Protein AF-A0A0F8YD71-F1 (afdb_monomer_lite)

Secondary structure (DSSP, 8-state):
-EEEEEEEETTSTT--HHHHHHHHHHHHHHHHHHHHHTT--HHHHHHHEEES--S--TT-EEEEEEEE-GGG--HHHHHHHHHHHHHHHHHHSS-EEEEEE--S--

Radius of gyration: 13.62 Å; chains: 1; bounding box: 32×26×36 Å

Structure (mmCIF, N/CA/C/O backbone):
data_AF-A0A0F8YD71-F1
#
_entry.id   AF-A0A0F8YD71-F1
#
loop_
_atom_site.group_PDB
_atom_site.id
_atom_site.type_symbol
_atom_site.label_atom_id
_atom_site.label_alt_id
_atom_site.label_comp_id
_atom_site.label_asym_id
_atom_site.label_entity_id
_atom_site.label_seq_id
_atom_site.pdbx_PDB_ins_code
_atom_site.Cartn_x
_atom_site.Cartn_y
_atom_site.Cartn_z
_atom_site.occupancy
_atom_site.B_iso_or_equiv
_atom_site.auth_seq_id
_atom_site.auth_comp_id
_atom_site.auth_asym_id
_atom_site.auth_atom_id
_atom_site.pdbx_PDB_model_num
ATOM 1 N N . MET A 1 1 ? -9.087 -10.057 10.497 1.00 75.00 1 MET A N 1
ATOM 2 C CA . MET A 1 1 ? -8.577 -8.826 9.846 1.00 75.00 1 MET A CA 1
ATOM 3 C C . MET A 1 1 ? -8.662 -9.030 8.341 1.00 75.00 1 MET A C 1
ATOM 5 O O . MET A 1 1 ? -8.765 -10.178 7.934 1.00 75.00 1 MET A O 1
ATOM 9 N N . LYS A 1 2 ? -8.648 -7.971 7.530 1.00 79.00 2 LYS A N 1
ATOM 10 C CA . LYS A 1 2 ? -8.430 -8.081 6.078 1.00 79.00 2 LYS A CA 1
ATOM 11 C C . LYS A 1 2 ? -6.986 -7.696 5.773 1.00 79.00 2 LYS A C 1
ATOM 13 O O . LYS A 1 2 ? -6.535 -6.653 6.247 1.00 79.00 2 LYS A O 1
ATOM 18 N N . ALA A 1 3 ? -6.277 -8.544 5.033 1.00 82.25 3 ALA A N 1
ATOM 19 C CA . ALA A 1 3 ? -4.934 -8.258 4.549 1.00 82.25 3 ALA A CA 1
ATOM 20 C C . ALA A 1 3 ? -5.004 -7.887 3.068 1.00 82.25 3 ALA A C 1
ATOM 22 O O . ALA A 1 3 ? -5.663 -8.549 2.265 1.00 82.25 3 ALA A O 1
ATOM 23 N N . ARG A 1 4 ? -4.354 -6.780 2.735 1.00 81.81 4 ARG A N 1
ATOM 24 C CA . ARG A 1 4 ? -4.387 -6.155 1.419 1.00 81.81 4 ARG A CA 1
ATOM 25 C C . ARG A 1 4 ? -2.951 -6.094 0.926 1.00 81.81 4 ARG A C 1
ATOM 27 O O . ARG A 1 4 ? -2.149 -5.374 1.520 1.00 81.81 4 ARG A O 1
ATOM 34 N N . VAL A 1 5 ? -2.623 -6.909 -0.075 1.00 86.62 5 VAL A N 1
ATOM 35 C CA . VAL A 1 5 ? -1.271 -6.982 -0.635 1.00 86.62 5 VAL A CA 1
ATOM 36 C C . VAL A 1 5 ? -1.248 -6.237 -1.953 1.00 86.62 5 VAL A C 1
ATOM 38 O O . VAL A 1 5 ? -1.974 -6.557 -2.888 1.00 86.62 5 VAL A O 1
ATOM 41 N N . PHE A 1 6 ? -0.387 -5.240 -2.002 1.00 86.06 6 PHE A N 1
ATOM 42 C CA . PHE A 1 6 ? -0.136 -4.405 -3.155 1.00 86.06 6 PHE A CA 1
ATOM 43 C C . PHE A 1 6 ? 1.156 -4.859 -3.797 1.00 86.06 6 PHE A C 1
ATOM 45 O O . PHE A 1 6 ? 2.166 -4.997 -3.107 1.00 86.06 6 PHE A O 1
ATOM 52 N N . GLN A 1 7 ? 1.111 -5.108 -5.098 1.00 86.62 7 GLN A N 1
ATOM 53 C CA . GLN A 1 7 ? 2.234 -5.590 -5.878 1.00 86.62 7 GLN A CA 1
ATOM 54 C C . GLN A 1 7 ? 2.513 -4.636 -7.034 1.00 86.62 7 GLN A C 1
ATOM 56 O O . GLN A 1 7 ? 1.602 -4.236 -7.757 1.00 86.62 7 GLN A O 1
ATOM 61 N N . TRP A 1 8 ? 3.786 -4.345 -7.271 1.00 86.06 8 TRP A N 1
ATOM 62 C CA . TRP A 1 8 ? 4.218 -3.628 -8.469 1.00 86.06 8 TRP A CA 1
ATOM 63 C C . TRP A 1 8 ? 5.441 -4.289 -9.092 1.00 86.06 8 TRP A C 1
ATOM 65 O O . TRP A 1 8 ? 6.274 -4.885 -8.402 1.00 86.06 8 TRP A O 1
ATOM 75 N N . ASP A 1 9 ? 5.514 -4.228 -10.420 1.00 84.06 9 ASP A N 1
ATOM 76 C CA . ASP A 1 9 ? 6.557 -4.883 -11.208 1.00 84.06 9 ASP A CA 1
ATOM 77 C C . ASP A 1 9 ? 7.672 -3.903 -11.604 1.00 84.06 9 ASP A C 1
ATOM 79 O O . ASP A 1 9 ? 7.446 -2.925 -12.325 1.00 84.06 9 ASP A O 1
ATOM 83 N N . THR A 1 10 ? 8.901 -4.206 -11.179 1.00 79.56 10 THR A N 1
ATOM 84 C CA . THR A 1 10 ? 10.105 -3.443 -11.534 1.00 79.56 10 THR A CA 1
ATOM 85 C C . THR A 1 10 ? 10.706 -3.847 -12.887 1.00 79.56 10 THR A C 1
ATOM 87 O O . THR A 1 10 ? 11.765 -3.353 -13.265 1.00 79.56 10 THR A O 1
ATOM 90 N N . SER A 1 11 ? 10.067 -4.749 -13.640 1.00 75.69 11 SER A N 1
ATOM 91 C CA . SER A 1 11 ? 10.573 -5.278 -14.918 1.00 75.69 11 SER A CA 1
ATOM 92 C C . SER A 1 11 ? 10.490 -4.292 -16.090 1.00 75.69 11 SER A C 1
ATOM 94 O O . SER A 1 11 ? 10.959 -4.615 -17.185 1.00 75.69 11 SER A O 1
ATOM 96 N N . CYS A 1 12 ? 9.882 -3.111 -15.924 1.00 74.25 12 CYS A N 1
ATOM 97 C CA . CYS A 1 12 ? 9.839 -2.126 -17.002 1.00 74.25 12 CYS A CA 1
ATOM 98 C C . CYS A 1 12 ? 11.172 -1.381 -17.131 1.00 74.25 12 CYS A C 1
ATOM 100 O O . CYS A 1 12 ? 11.823 -1.034 -16.151 1.00 74.25 12 CYS A O 1
ATOM 102 N N . SER A 1 13 ? 11.569 -1.082 -18.369 1.00 70.56 13 SER A N 1
ATOM 103 C CA . SER A 1 13 ? 12.846 -0.417 -18.665 1.00 70.56 13 SER A CA 1
ATOM 104 C C . SER A 1 13 ? 12.961 1.008 -18.110 1.00 70.56 13 SER A C 1
ATOM 106 O O . SER A 1 13 ? 14.047 1.580 -18.127 1.00 70.56 13 SER A O 1
ATOM 108 N N . SER A 1 14 ? 11.840 1.606 -17.700 1.00 71.19 14 SER A N 1
ATOM 109 C CA . SER A 1 14 ? 11.764 2.927 -17.071 1.00 71.19 14 SER A CA 1
ATOM 110 C C . SER A 1 14 ? 11.824 2.875 -15.543 1.00 71.19 14 SER A C 1
ATOM 112 O O . SER A 1 14 ? 11.989 3.927 -14.927 1.00 71.19 14 SER A O 1
ATOM 114 N N . CYS A 1 15 ? 11.717 1.690 -14.930 1.00 78.31 15 CYS A N 1
ATOM 115 C CA . CYS A 1 15 ? 11.857 1.540 -13.490 1.00 78.31 15 CYS A CA 1
ATOM 116 C C . CYS A 1 15 ? 13.325 1.724 -13.099 1.00 78.31 15 CYS A C 1
ATOM 118 O O . CYS A 1 15 ? 14.235 1.159 -13.706 1.00 78.31 15 CYS A O 1
ATOM 120 N N . SER A 1 16 ? 13.557 2.520 -12.064 1.00 84.81 16 SER A N 1
ATOM 121 C CA . SER A 1 16 ? 14.878 2.765 -11.498 1.00 84.81 16 SER A CA 1
ATOM 122 C C . SER A 1 16 ? 14.809 2.631 -9.976 1.00 84.81 16 SER A C 1
ATOM 124 O O . SER A 1 16 ? 13.717 2.722 -9.408 1.00 84.81 16 SER A O 1
ATOM 126 N N . PRO A 1 17 ? 15.951 2.449 -9.292 1.00 86.12 17 PRO A N 1
ATOM 127 C CA . PRO A 1 17 ? 15.984 2.502 -7.835 1.00 86.12 17 PRO A CA 1
ATOM 128 C C . PRO A 1 17 ? 15.400 3.808 -7.278 1.00 86.12 17 PRO A C 1
ATOM 130 O O . PRO A 1 17 ? 14.717 3.774 -6.263 1.00 86.12 17 PRO A O 1
ATOM 133 N N . ASP A 1 18 ? 15.635 4.943 -7.943 1.00 86.88 18 ASP A N 1
ATOM 134 C CA . ASP A 1 18 ? 15.166 6.252 -7.474 1.00 86.88 18 ASP A CA 1
ATOM 135 C C . ASP A 1 18 ? 13.632 6.334 -7.496 1.00 86.88 18 ASP A C 1
ATOM 137 O O . ASP A 1 18 ? 13.022 6.626 -6.471 1.00 86.88 18 ASP A O 1
ATOM 141 N N . ASN A 1 19 ? 13.005 5.977 -8.624 1.00 84.12 19 ASN A N 1
ATOM 142 C CA . ASN A 1 19 ? 11.543 5.951 -8.747 1.00 84.12 19 ASN A CA 1
ATOM 143 C C . ASN A 1 19 ? 10.916 4.906 -7.811 1.00 84.12 19 ASN A C 1
ATOM 145 O O . ASN A 1 19 ? 9.829 5.114 -7.283 1.00 84.12 19 ASN A O 1
ATOM 149 N N . PHE A 1 20 ? 11.610 3.784 -7.590 1.00 85.81 20 PHE A N 1
ATOM 150 C CA . PHE A 1 20 ? 11.171 2.746 -6.663 1.00 85.81 20 PHE A CA 1
ATOM 151 C C . PHE A 1 20 ? 11.056 3.267 -5.230 1.00 85.81 20 PHE A C 1
ATOM 153 O O . PHE A 1 20 ? 10.009 3.105 -4.609 1.00 85.81 20 PHE A O 1
ATOM 160 N N . TYR A 1 21 ? 12.116 3.892 -4.709 1.00 86.88 21 TYR A N 1
ATOM 161 C CA . TYR A 1 21 ? 12.106 4.391 -3.334 1.00 86.88 21 TYR A CA 1
ATOM 162 C C . TYR A 1 21 ? 11.202 5.621 -3.178 1.00 86.88 21 TYR A C 1
ATOM 164 O O . TYR A 1 21 ? 10.532 5.732 -2.157 1.00 86.88 21 TYR A O 1
ATOM 172 N N . GLU A 1 22 ? 11.114 6.496 -4.189 1.00 88.62 22 GLU A N 1
ATOM 173 C CA . GLU A 1 22 ? 10.165 7.622 -4.187 1.00 88.62 22 GLU A CA 1
ATOM 174 C C . GLU A 1 22 ? 8.714 7.130 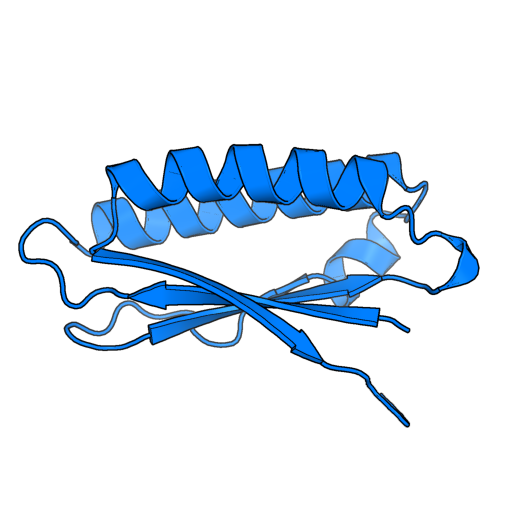-4.092 1.00 88.62 22 GLU A C 1
ATOM 176 O O . GLU A 1 22 ? 7.941 7.623 -3.267 1.00 88.62 22 GLU A O 1
ATOM 181 N N . PHE A 1 23 ? 8.354 6.116 -4.881 1.00 87.62 23 PHE A N 1
ATOM 182 C CA . PHE A 1 23 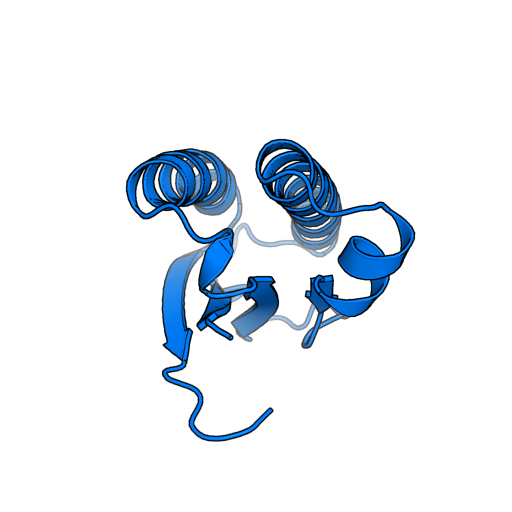? 7.029 5.516 -4.799 1.00 87.62 23 PHE A CA 1
ATOM 183 C C . PHE A 1 23 ? 6.803 4.768 -3.484 1.00 87.62 23 PHE A C 1
ATOM 185 O O . PHE A 1 23 ? 5.720 4.875 -2.923 1.00 87.62 23 PHE A O 1
ATOM 192 N N . GLU A 1 24 ? 7.788 4.024 -2.969 1.00 86.62 24 GLU A N 1
ATOM 193 C CA . GLU A 1 24 ? 7.644 3.315 -1.689 1.00 86.62 24 GLU A CA 1
ATOM 194 C C . GLU A 1 24 ? 7.359 4.295 -0.538 1.00 86.62 24 GLU A C 1
ATOM 196 O O . GLU A 1 24 ? 6.469 4.042 0.278 1.00 86.62 24 GLU A O 1
ATOM 201 N N . ASP A 1 25 ? 8.063 5.429 -0.497 1.00 88.44 25 ASP A N 1
ATOM 202 C CA . ASP A 1 25 ? 7.830 6.493 0.483 1.00 88.44 25 ASP A CA 1
ATOM 203 C C . ASP A 1 25 ? 6.436 7.119 0.309 1.00 88.44 25 ASP A C 1
ATOM 205 O O . ASP A 1 25 ? 5.686 7.254 1.281 1.00 88.44 25 ASP A O 1
ATOM 209 N N . HIS A 1 26 ? 6.050 7.438 -0.932 1.00 88.81 26 HIS A N 1
ATOM 210 C CA . HIS A 1 26 ? 4.723 7.972 -1.242 1.00 88.81 26 HIS A CA 1
ATOM 211 C C . HIS A 1 26 ? 3.604 7.004 -0.829 1.00 88.81 26 HIS A C 1
ATOM 213 O O . HIS A 1 26 ? 2.665 7.392 -0.129 1.00 88.81 26 HIS A O 1
ATOM 219 N N . PHE A 1 27 ? 3.745 5.727 -1.189 1.00 89.00 27 PHE A N 1
ATOM 220 C CA . PHE A 1 27 ? 2.816 4.661 -0.836 1.00 89.00 27 PHE A CA 1
ATOM 221 C C . PHE A 1 27 ? 2.685 4.539 0.683 1.00 89.00 27 PHE A C 1
ATOM 223 O O . PHE A 1 27 ? 1.577 4.468 1.214 1.00 89.00 27 PHE A O 1
ATOM 230 N N . GLN A 1 28 ? 3.807 4.528 1.409 1.00 88.12 28 GLN A N 1
ATOM 231 C CA . GLN A 1 28 ? 3.799 4.441 2.867 1.00 88.12 28 GLN A CA 1
ATOM 232 C C . GLN A 1 28 ? 3.019 5.584 3.509 1.00 88.12 28 GLN A C 1
ATOM 234 O O . GLN A 1 28 ? 2.277 5.357 4.469 1.00 88.12 28 GLN A O 1
ATOM 239 N N . ASP A 1 29 ? 3.210 6.807 3.031 1.00 89.75 29 ASP A N 1
ATOM 240 C CA . ASP A 1 29 ? 2.564 7.977 3.609 1.00 89.75 29 ASP A CA 1
ATOM 241 C C . ASP A 1 29 ? 1.068 8.013 3.293 1.00 89.75 29 ASP A C 1
ATOM 243 O O . ASP A 1 29 ? 0.263 8.219 4.209 1.00 89.75 29 ASP A O 1
ATOM 247 N N . ALA A 1 30 ? 0.682 7.679 2.062 1.00 90.25 30 ALA A N 1
ATOM 248 C CA . ALA A 1 30 ? -0.716 7.522 1.676 1.00 90.25 30 ALA A CA 1
ATOM 249 C C . ALA A 1 30 ? -1.408 6.394 2.466 1.00 90.25 30 ALA A C 1
ATOM 251 O O . ALA A 1 30 ? -2.500 6.586 3.001 1.00 90.25 3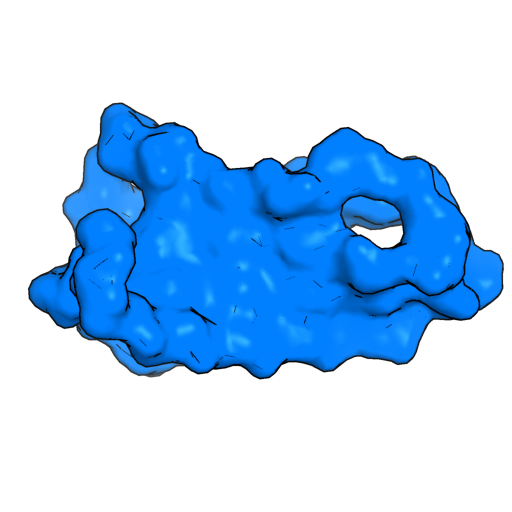0 ALA A O 1
ATOM 252 N N . ALA A 1 31 ? -0.752 5.241 2.643 1.00 89.88 31 ALA A N 1
ATOM 253 C CA . ALA A 1 31 ? -1.273 4.127 3.437 1.00 89.88 31 ALA A CA 1
ATOM 254 C C . ALA A 1 31 ? -1.474 4.512 4.913 1.00 89.88 31 ALA A C 1
ATOM 256 O O . ALA A 1 31 ? -2.503 4.190 5.515 1.00 89.88 31 ALA A O 1
ATOM 257 N N . LYS A 1 32 ? -0.518 5.236 5.515 1.00 90.56 32 LYS A N 1
ATOM 258 C CA . LYS A 1 32 ? -0.655 5.754 6.889 1.00 90.56 32 LYS A CA 1
ATOM 259 C C . LYS A 1 32 ? -1.829 6.727 6.991 1.00 90.56 32 LYS A C 1
ATOM 261 O O . LYS A 1 32 ? -2.582 6.653 7.960 1.00 90.56 32 LYS A O 1
ATOM 266 N N . GLU A 1 33 ? -1.990 7.636 6.031 1.00 91.69 33 GLU A N 1
ATOM 267 C CA . GLU A 1 33 ? -3.106 8.587 6.014 1.00 91.69 33 GLU A CA 1
ATOM 268 C C . GLU A 1 33 ? -4.458 7.877 5.860 1.00 91.69 33 GLU A C 1
ATOM 270 O O . GLU A 1 33 ? -5.389 8.137 6.628 1.00 91.69 33 GLU A O 1
ATOM 275 N N . PHE A 1 34 ? -4.546 6.907 4.951 1.00 91.25 34 PHE A N 1
ATOM 276 C CA . PHE A 1 34 ? -5.720 6.060 4.781 1.00 91.25 34 PHE A CA 1
ATOM 277 C C . PHE A 1 34 ? -6.110 5.358 6.093 1.00 91.25 34 PHE A C 1
ATOM 279 O O . PHE A 1 34 ? -7.253 5.470 6.542 1.00 91.25 34 PHE A O 1
ATOM 286 N N . LEU A 1 35 ? -5.160 4.713 6.779 1.00 90.56 35 LEU A N 1
ATOM 287 C CA . LEU A 1 35 ? -5.428 4.048 8.060 1.00 90.56 35 LEU A CA 1
ATOM 288 C C . LEU A 1 35 ? -5.858 5.041 9.157 1.00 90.56 35 LEU A C 1
ATOM 290 O O . LEU A 1 35 ? -6.772 4.746 9.934 1.00 90.56 35 LEU A O 1
ATOM 294 N N . LYS A 1 36 ? -5.277 6.249 9.201 1.00 91.50 36 LYS A N 1
ATOM 295 C CA . LYS A 1 36 ? -5.727 7.329 10.103 1.00 91.50 36 LYS A CA 1
ATOM 296 C C . LYS A 1 36 ? -7.175 7.723 9.837 1.00 91.50 36 LYS A C 1
ATOM 298 O O . LYS A 1 36 ? -7.947 7.886 10.782 1.00 91.50 36 LYS A O 1
ATOM 303 N N . ASN A 1 37 ? -7.567 7.817 8.567 1.00 90.69 37 ASN A N 1
ATOM 304 C CA . ASN A 1 37 ? -8.936 8.133 8.149 1.00 90.69 37 ASN A CA 1
ATOM 305 C C . ASN A 1 37 ? -9.948 7.027 8.504 1.00 90.69 37 ASN A C 1
ATOM 307 O O . ASN A 1 37 ? -11.160 7.281 8.546 1.00 90.69 37 ASN A O 1
ATOM 311 N N . LEU A 1 38 ? -9.468 5.818 8.810 1.00 88.94 38 LEU A N 1
ATOM 312 C CA . LEU A 1 38 ? -10.243 4.726 9.407 1.00 88.94 38 LEU A CA 1
ATOM 313 C C . LEU A 1 38 ? -10.239 4.748 10.945 1.00 88.94 38 LEU A C 1
ATOM 315 O O . LEU A 1 38 ? -10.719 3.814 11.583 1.00 88.94 38 LEU A O 1
ATOM 319 N N . SER A 1 39 ? -9.744 5.822 11.571 1.00 89.94 39 SER A N 1
ATOM 320 C CA . SER A 1 39 ? -9.625 5.956 13.032 1.00 89.94 39 SER A CA 1
ATOM 321 C C . SER A 1 39 ? -8.708 4.899 13.665 1.00 89.94 39 SER A C 1
ATOM 323 O O . SER A 1 39 ? -8.971 4.391 14.761 1.00 89.94 39 SER A O 1
ATOM 325 N N . ILE A 1 40 ? -7.639 4.521 12.965 1.00 88.12 40 ILE A N 1
ATOM 326 C CA . ILE A 1 40 ? -6.564 3.674 13.492 1.00 88.12 40 ILE A CA 1
ATOM 327 C C . ILE A 1 40 ? -5.490 4.589 14.088 1.00 88.12 40 ILE A C 1
ATOM 329 O O . ILE A 1 40 ? -5.147 5.617 13.506 1.00 88.12 40 ILE A O 1
ATOM 333 N N . SER A 1 41 ? -5.001 4.258 15.283 1.00 89.19 41 SER A N 1
ATOM 334 C CA . SER A 1 41 ? -3.997 5.076 15.972 1.00 89.19 41 SER A CA 1
ATOM 335 C C . SER A 1 41 ? -2.592 4.890 15.386 1.00 89.19 41 SER A C 1
ATOM 337 O O . SER A 1 41 ? -2.276 3.827 14.857 1.00 89.19 41 SER A O 1
ATOM 339 N N . ASP A 1 42 ? -1.708 5.882 15.542 1.00 87.88 42 ASP A N 1
ATOM 340 C CA . ASP A 1 42 ? -0.313 5.815 15.060 1.00 87.88 42 ASP A CA 1
ATOM 341 C C . ASP A 1 42 ? 0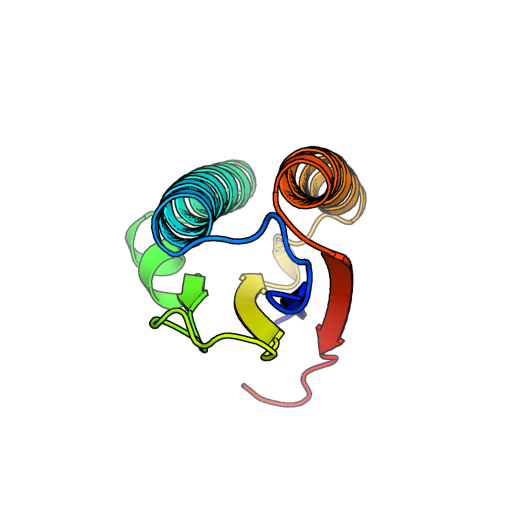.451 4.573 15.568 1.00 87.88 42 ASP A C 1
ATOM 343 O O . ASP A 1 42 ? 1.267 3.990 14.845 1.00 87.88 42 ASP A O 1
ATOM 347 N N . GLU A 1 43 ? 0.167 4.134 16.801 1.00 87.88 43 GLU A N 1
ATOM 348 C CA . GLU A 1 43 ? 0.785 2.939 17.388 1.00 87.88 43 GLU A CA 1
ATOM 349 C C . GLU A 1 43 ? 0.337 1.646 16.683 1.00 87.88 43 GLU A C 1
ATOM 351 O O . GLU A 1 43 ? 1.129 0.717 16.509 1.00 87.88 43 GLU A O 1
ATOM 356 N N . GLU A 1 44 ? -0.927 1.576 16.264 1.00 86.00 44 GLU A N 1
ATOM 357 C CA . GLU A 1 44 ? -1.476 0.450 15.505 1.00 86.00 44 GLU A CA 1
ATOM 358 C C . GLU A 1 44 ? -1.003 0.478 14.047 1.00 86.00 44 GLU A C 1
ATOM 360 O O . GLU A 1 44 ? -0.592 -0.554 13.522 1.00 86.00 44 GLU A O 1
ATOM 365 N N . ILE A 1 45 ? -0.972 1.658 13.419 1.00 87.88 45 ILE A N 1
ATOM 366 C CA . ILE A 1 45 ? -0.562 1.851 12.017 1.00 87.88 45 ILE A CA 1
ATOM 367 C C . ILE A 1 45 ? 0.834 1.292 11.758 1.00 87.88 45 ILE A C 1
ATOM 369 O O . ILE A 1 45 ? 1.047 0.577 10.782 1.00 87.88 45 ILE A O 1
ATOM 373 N N . THR A 1 46 ? 1.775 1.555 12.666 1.00 82.69 46 THR A N 1
ATOM 374 C CA . THR A 1 46 ? 3.157 1.064 12.542 1.00 82.69 46 THR A CA 1
ATOM 375 C C . THR A 1 46 ? 3.228 -0.469 12.488 1.00 82.69 46 THR A C 1
ATOM 377 O O . THR A 1 46 ? 4.132 -1.023 11.874 1.00 82.69 46 THR A O 1
ATOM 380 N N . LYS A 1 47 ? 2.275 -1.167 13.121 1.00 83.06 47 LYS A N 1
ATOM 381 C CA . LYS A 1 47 ? 2.178 -2.637 13.110 1.00 83.06 47 LYS A CA 1
ATOM 382 C C . LYS A 1 47 ? 1.387 -3.159 11.903 1.00 83.06 47 LYS A C 1
ATOM 384 O O . LYS A 1 47 ? 1.535 -4.322 11.544 1.00 83.06 47 LYS A O 1
ATOM 389 N N . MET A 1 48 ? 0.531 -2.323 11.315 1.00 84.69 48 MET A N 1
ATOM 390 C CA . MET A 1 48 ? -0.381 -2.677 10.223 1.00 84.69 48 MET A CA 1
ATOM 391 C C . MET A 1 48 ? 0.218 -2.463 8.829 1.00 84.69 48 MET A C 1
ATOM 393 O O . MET A 1 48 ? -0.176 -3.162 7.899 1.00 84.69 48 MET A O 1
ATOM 397 N N . CYS A 1 49 ? 1.159 -1.528 8.686 1.00 82.56 49 CYS A N 1
ATOM 398 C CA . CYS A 1 49 ? 1.926 -1.298 7.463 1.00 82.56 49 CYS A CA 1
ATOM 399 C C . CYS A 1 49 ? 3.178 -2.185 7.446 1.00 82.56 49 CYS A C 1
ATOM 401 O O . CYS A 1 49 ? 4.137 -1.920 8.170 1.00 82.56 49 CYS A O 1
ATOM 403 N N . LEU A 1 50 ? 3.181 -3.229 6.618 1.00 78.56 50 LEU A N 1
ATOM 404 C CA . LEU A 1 50 ? 4.276 -4.193 6.518 1.00 78.56 50 LEU A CA 1
ATOM 405 C C . LEU A 1 50 ? 4.834 -4.222 5.092 1.00 78.56 50 LEU A C 1
ATOM 407 O O . LEU A 1 50 ? 4.167 -4.669 4.164 1.00 78.56 50 LEU A O 1
ATOM 411 N N . ILE A 1 51 ? 6.086 -3.799 4.923 1.00 76.00 51 ILE A N 1
ATOM 412 C CA . ILE A 1 51 ? 6.804 -3.887 3.643 1.00 76.00 51 ILE A CA 1
ATOM 413 C C . ILE A 1 51 ? 7.483 -5.249 3.572 1.00 76.00 51 ILE A C 1
ATOM 415 O O . ILE A 1 51 ? 8.288 -5.578 4.446 1.00 76.00 51 ILE A O 1
ATOM 419 N N . GLN A 1 52 ? 7.189 -6.036 2.537 1.00 69.81 52 GLN A N 1
ATOM 420 C CA . GLN A 1 52 ? 7.830 -7.344 2.356 1.00 69.81 52 GLN A CA 1
ATOM 421 C C . GLN A 1 52 ? 9.062 -7.272 1.442 1.00 69.81 52 GLN A C 1
ATOM 423 O O . GLN A 1 52 ? 9.956 -8.109 1.553 1.00 69.81 52 GLN A O 1
ATOM 428 N N . SER A 1 53 ? 9.161 -6.241 0.596 1.00 69.31 53 SER A N 1
ATOM 429 C CA . SER A 1 53 ? 10.221 -6.092 -0.413 1.00 69.31 53 SER A CA 1
ATOM 430 C C . SER A 1 53 ? 10.993 -4.774 -0.274 1.00 69.31 53 SER A C 1
ATOM 432 O O . SER A 1 53 ? 10.957 -3.937 -1.161 1.00 69.31 53 SER A O 1
ATOM 434 N N . SER A 1 54 ? 11.725 -4.581 0.825 1.00 65.69 54 SER A N 1
ATOM 435 C CA . SER A 1 54 ? 12.395 -3.302 1.151 1.00 65.69 54 SER A CA 1
ATOM 436 C C . SER A 1 54 ? 13.634 -2.949 0.307 1.00 65.69 54 SER A C 1
ATOM 438 O O . SER A 1 54 ? 14.408 -2.061 0.670 1.00 65.69 54 SER A O 1
ATOM 440 N N . ARG A 1 55 ? 13.905 -3.685 -0.777 1.00 77.38 55 ARG A N 1
ATOM 441 C CA . ARG A 1 55 ? 15.051 -3.440 -1.662 1.00 77.38 55 ARG A CA 1
ATOM 442 C C . ARG A 1 55 ? 14.635 -3.566 -3.114 1.00 77.38 55 ARG A C 1
ATOM 444 O O . ARG A 1 55 ? 14.083 -4.590 -3.508 1.00 77.38 55 ARG A O 1
ATOM 451 N N . TYR A 1 56 ? 15.009 -2.563 -3.902 1.00 81.19 56 TYR A N 1
ATOM 452 C CA . TYR A 1 56 ? 14.900 -2.624 -5.351 1.00 81.19 56 TYR A CA 1
ATOM 453 C C . TYR A 1 56 ? 15.708 -3.805 -5.906 1.00 81.19 56 TYR A C 1
ATOM 455 O O . TYR A 1 56 ? 16.925 -3.889 -5.713 1.00 81.19 56 TYR A O 1
ATOM 463 N N . GLU A 1 57 ? 15.033 -4.682 -6.642 1.00 81.38 57 GLU A N 1
ATOM 464 C CA . GLU A 1 57 ? 15.648 -5.719 -7.463 1.00 81.38 57 GLU A CA 1
ATOM 465 C C . GLU A 1 57 ? 15.028 -5.650 -8.860 1.00 81.38 57 GLU A C 1
ATOM 467 O O . GLU A 1 57 ? 13.807 -5.674 -8.999 1.00 81.38 57 GLU A O 1
ATOM 472 N N . GLU A 1 58 ? 15.867 -5.532 -9.891 1.00 82.00 58 GLU A N 1
ATOM 473 C CA . GLU A 1 58 ? 15.419 -5.460 -11.285 1.00 82.00 58 GLU A CA 1
ATOM 474 C C . GLU A 1 58 ? 14.735 -6.770 -11.699 1.00 82.00 58 GLU A C 1
ATOM 476 O O . GLU A 1 58 ? 15.245 -7.865 -11.434 1.00 82.00 58 GLU A O 1
ATOM 481 N N . GLY A 1 59 ? 13.584 -6.659 -12.364 1.00 79.06 59 GLY A N 1
ATOM 482 C CA . GLY A 1 59 ? 12.843 -7.820 -12.854 1.00 79.06 59 GLY A CA 1
ATOM 483 C C . GLY A 1 59 ? 12.090 -8.590 -11.765 1.00 79.06 59 GLY A C 1
ATOM 484 O O . GLY A 1 59 ? 11.829 -9.786 -11.929 1.00 79.06 59 GLY A O 1
ATOM 485 N N . ARG A 1 60 ? 11.801 -7.953 -10.624 1.00 80.75 60 ARG A N 1
ATOM 486 C CA . ARG A 1 60 ? 11.071 -8.560 -9.506 1.00 80.75 60 ARG A CA 1
ATOM 487 C C . ARG A 1 60 ? 9.809 -7.785 -9.170 1.00 80.75 60 ARG A C 1
ATOM 489 O O . ARG A 1 60 ? 9.693 -6.588 -9.402 1.00 80.75 60 ARG A O 1
ATOM 496 N N . LYS A 1 61 ? 8.869 -8.496 -8.554 1.00 81.62 61 LYS A N 1
ATOM 497 C CA . LYS A 1 61 ? 7.743 -7.862 -7.882 1.00 81.62 61 LYS A CA 1
ATOM 498 C C . LYS A 1 61 ? 8.192 -7.349 -6.523 1.00 81.62 61 LYS A C 1
ATOM 500 O O . LYS A 1 61 ? 8.884 -8.069 -5.803 1.00 81.62 61 LYS A O 1
ATOM 505 N N . ALA A 1 62 ? 7.772 -6.140 -6.193 1.00 82.44 62 ALA A N 1
ATOM 506 C CA . ALA A 1 62 ? 7.796 -5.646 -4.831 1.00 82.44 62 ALA A CA 1
ATOM 507 C C . ALA A 1 62 ? 6.393 -5.680 -4.241 1.00 82.44 62 ALA A C 1
ATOM 509 O O . ALA A 1 62 ? 5.405 -5.608 -4.972 1.00 82.44 62 ALA A O 1
ATOM 510 N N . GLU A 1 63 ? 6.333 -5.837 -2.921 1.00 86.50 63 GLU A N 1
ATOM 511 C CA . GLU A 1 63 ? 5.091 -6.068 -2.200 1.00 86.50 63 GLU A CA 1
ATOM 512 C C . GLU A 1 63 ? 5.000 -5.222 -0.930 1.00 86.50 63 GLU A C 1
ATOM 514 O O . GLU A 1 63 ? 5.922 -5.198 -0.098 1.00 86.50 63 GLU A O 1
ATOM 519 N N . PHE A 1 64 ? 3.836 -4.604 -0.755 1.00 85.25 64 PHE A N 1
ATOM 520 C CA . PHE A 1 64 ? 3.432 -3.913 0.459 1.00 85.25 64 PHE A CA 1
ATOM 521 C C . PHE A 1 64 ? 2.140 -4.516 0.995 1.00 85.25 64 PHE A C 1
ATOM 523 O O . PHE A 1 64 ? 1.179 -4.706 0.258 1.00 85.25 64 PHE A O 1
ATOM 530 N N . CYS A 1 65 ? 2.087 -4.788 2.294 1.00 86.81 65 CYS A N 1
ATOM 531 C CA . CYS A 1 65 ? 0.919 -5.347 2.954 1.00 86.81 65 CYS A CA 1
ATOM 532 C C . CYS A 1 65 ? 0.327 -4.341 3.948 1.00 86.81 65 CYS A C 1
ATOM 534 O O . CYS A 1 65 ? 1.015 -3.867 4.853 1.00 86.81 65 CYS A O 1
ATOM 536 N N . ILE A 1 66 ? -0.971 -4.062 3.810 1.00 87.88 66 ILE A N 1
ATOM 537 C CA . ILE A 1 66 ? -1.763 -3.303 4.783 1.00 87.88 66 ILE A CA 1
ATOM 538 C C . ILE A 1 66 ? -2.713 -4.263 5.503 1.00 87.88 66 ILE A C 1
ATOM 540 O O . ILE A 1 66 ? -3.483 -4.991 4.871 1.00 87.88 66 ILE A O 1
ATOM 544 N N . LEU A 1 67 ? -2.685 -4.250 6.835 1.00 87.00 67 LEU A N 1
ATOM 545 C CA . LEU A 1 67 ? -3.617 -4.995 7.683 1.00 87.00 67 LEU A CA 1
ATOM 546 C C . LEU A 1 67 ? -4.702 -4.065 8.226 1.00 87.00 67 LEU A C 1
ATOM 548 O O . LEU A 1 67 ? -4.398 -3.081 8.893 1.00 87.00 67 LEU A O 1
ATOM 552 N N . ILE A 1 68 ? -5.973 -4.390 7.981 1.00 85.06 68 ILE A N 1
ATOM 553 C CA . ILE A 1 68 ? -7.105 -3.558 8.408 1.00 85.06 68 ILE A CA 1
ATOM 554 C C . ILE A 1 68 ? -8.050 -4.377 9.306 1.00 85.06 68 ILE A C 1
ATOM 556 O O . ILE A 1 68 ? -8.474 -5.480 8.927 1.00 85.06 68 ILE A O 1
ATOM 560 N N . PRO A 1 69 ? -8.416 -3.878 10.503 1.00 84.56 69 PRO A N 1
ATOM 561 C CA . PRO A 1 69 ? -9.462 -4.479 11.329 1.00 84.56 69 PRO A CA 1
ATOM 562 C C . PRO A 1 69 ? -10.809 -4.522 10.596 1.00 84.56 69 PRO A C 1
ATOM 564 O O . PRO A 1 69 ? -11.201 -3.551 9.955 1.00 84.56 69 PRO A O 1
ATOM 567 N N . LEU A 1 70 ? -11.537 -5.641 10.697 1.00 83.19 70 LEU A N 1
ATOM 568 C CA . LEU A 1 70 ? -12.797 -5.842 9.962 1.00 83.19 70 LEU A CA 1
ATOM 569 C C . LEU A 1 70 ? -13.878 -4.826 10.350 1.00 83.19 70 LEU A C 1
ATOM 571 O O . LEU A 1 70 ? -14.669 -4.420 9.510 1.00 83.19 70 LEU A O 1
ATOM 575 N N . ASP A 1 71 ? -13.899 -4.410 11.613 1.00 85.12 71 ASP A N 1
ATOM 576 C CA . ASP A 1 71 ? -14.831 -3.427 12.165 1.00 85.12 71 ASP A CA 1
ATOM 577 C C . ASP A 1 71 ? -14.556 -1.990 11.696 1.00 85.12 71 ASP A C 1
ATOM 579 O O . ASP A 1 71 ? -15.442 -1.141 11.782 1.00 85.12 71 ASP A O 1
ATOM 583 N N . LYS A 1 72 ? -13.347 -1.724 11.186 1.00 85.56 72 LYS A N 1
ATOM 584 C CA . LYS A 1 72 ? -12.933 -0.425 10.632 1.00 85.56 72 LYS A CA 1
ATOM 585 C C . LYS A 1 72 ? -12.858 -0.424 9.106 1.00 85.56 72 LYS A C 1
ATOM 587 O O . LYS A 1 72 ? -12.566 0.614 8.518 1.00 85.56 72 LYS A O 1
ATOM 592 N N . TYR A 1 73 ? -13.069 -1.575 8.474 1.00 83.75 73 TYR A N 1
ATOM 593 C CA . TYR A 1 73 ? -12.925 -1.733 7.037 1.00 83.75 73 TYR A CA 1
ATOM 594 C C . TYR A 1 73 ? -14.093 -1.077 6.287 1.00 83.75 73 TYR A C 1
ATOM 596 O O . TYR A 1 73 ? -15.255 -1.263 6.645 1.00 83.75 73 TYR A O 1
ATOM 604 N N . ASP A 1 74 ? -13.768 -0.322 5.240 1.00 86.88 74 ASP A N 1
ATOM 605 C CA . ASP A 1 74 ? -14.717 0.388 4.381 1.00 86.88 74 ASP A CA 1
ATOM 606 C C . ASP A 1 74 ? -14.297 0.164 2.924 1.00 86.88 74 ASP A C 1
ATOM 608 O O . ASP A 1 74 ? -13.253 0.666 2.502 1.00 86.88 74 ASP A O 1
ATOM 612 N N . ASP A 1 75 ? -15.081 -0.629 2.182 1.00 85.50 75 ASP A N 1
ATOM 613 C CA . ASP A 1 75 ? -14.790 -0.981 0.785 1.00 85.50 75 ASP A CA 1
ATOM 614 C C . ASP A 1 75 ? -14.662 0.270 -0.095 1.00 85.50 75 ASP A C 1
ATOM 616 O O . ASP A 1 75 ? -13.733 0.374 -0.884 1.00 85.50 75 ASP A O 1
ATOM 620 N N . LYS A 1 76 ? -15.527 1.275 0.094 1.00 88.19 76 LYS A N 1
ATOM 621 C CA . LYS A 1 76 ? -15.526 2.464 -0.765 1.00 88.19 76 LYS A CA 1
ATOM 622 C C . LYS A 1 76 ? -14.264 3.300 -0.561 1.00 88.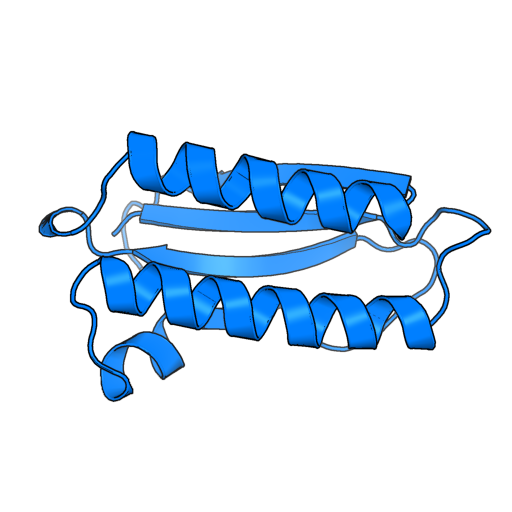19 76 LYS A C 1
ATOM 624 O O . LYS A 1 76 ? -13.659 3.744 -1.529 1.00 88.19 76 LYS A O 1
ATOM 629 N N . LYS A 1 77 ? -13.876 3.529 0.696 1.00 87.75 77 LYS A N 1
ATOM 630 C CA . LYS A 1 77 ? -12.640 4.270 0.993 1.00 87.75 77 LYS A CA 1
ATOM 631 C C . LYS A 1 77 ? -11.406 3.526 0.502 1.00 87.75 77 LYS A C 1
ATOM 633 O O . LYS A 1 77 ? -10.398 4.155 0.201 1.00 87.75 77 LYS A O 1
ATOM 638 N N . PHE A 1 78 ? -11.467 2.198 0.507 1.00 86.25 78 PHE A N 1
ATOM 639 C CA . PHE A 1 78 ? -10.397 1.370 -0.017 1.00 86.25 78 PHE A CA 1
ATOM 640 C C . PHE A 1 78 ? -10.289 1.502 -1.538 1.00 86.25 78 PHE A C 1
ATOM 642 O O . PHE A 1 78 ? -9.189 1.731 -2.021 1.00 86.25 78 PHE A O 1
ATOM 649 N N . ASP A 1 79 ? -11.408 1.436 -2.265 1.00 87.50 79 ASP A N 1
ATOM 650 C CA . ASP A 1 79 ? -11.429 1.644 -3.719 1.00 87.50 79 ASP A CA 1
ATOM 651 C C . ASP A 1 79 ? -10.852 3.024 -4.089 1.00 87.50 79 ASP A C 1
ATOM 653 O O . ASP A 1 79 ? -10.030 3.135 -4.989 1.00 87.50 79 ASP A O 1
ATOM 657 N N . GLU A 1 80 ? -11.206 4.075 -3.334 1.00 89.00 80 GLU A N 1
ATOM 658 C CA . GLU A 1 80 ? -10.648 5.426 -3.519 1.00 89.00 80 GLU A CA 1
ATOM 659 C C . GLU A 1 80 ? -9.123 5.477 -3.287 1.00 89.00 80 GLU A C 1
ATOM 661 O O . GLU A 1 80 ? -8.429 6.242 -3.952 1.00 89.00 80 GLU A O 1
ATOM 666 N N . PHE A 1 81 ? -8.597 4.675 -2.355 1.00 89.94 81 PHE A N 1
ATOM 667 C CA . PHE A 1 81 ? -7.158 4.561 -2.098 1.00 89.94 81 PHE A CA 1
ATOM 668 C C . PHE A 1 81 ? -6.431 3.757 -3.188 1.00 89.94 81 PHE A C 1
ATOM 670 O O . PHE A 1 81 ? -5.347 4.152 -3.609 1.00 89.94 81 PHE A O 1
ATOM 677 N N . ASP A 1 82 ? -7.014 2.648 -3.654 1.00 88.06 82 ASP A N 1
ATOM 678 C CA . ASP A 1 82 ? -6.435 1.825 -4.724 1.00 88.06 82 ASP A CA 1
ATOM 679 C C . ASP A 1 82 ? -6.372 2.588 -6.054 1.00 88.06 82 ASP A C 1
ATOM 681 O O . ASP A 1 82 ? -5.350 2.533 -6.732 1.00 88.06 82 ASP A O 1
ATOM 685 N N . ASP A 1 83 ? -7.403 3.372 -6.386 1.00 86.56 83 ASP A N 1
ATOM 686 C CA . ASP A 1 83 ? -7.410 4.219 -7.586 1.00 86.56 83 ASP A CA 1
ATOM 687 C C . ASP A 1 83 ? -6.299 5.291 -7.553 1.00 86.56 83 ASP A C 1
ATOM 689 O O . ASP A 1 83 ? -5.630 5.524 -8.563 1.00 86.56 83 ASP A O 1
ATOM 693 N N . ASP A 1 84 ? -6.086 5.941 -6.401 1.00 86.75 84 ASP A N 1
ATOM 694 C CA . ASP A 1 84 ? -5.065 6.988 -6.227 1.00 86.75 84 ASP A CA 1
ATOM 695 C C . ASP A 1 84 ? -3.647 6.417 -6.374 1.00 86.75 84 ASP A C 1
ATOM 697 O O . ASP A 1 84 ? -2.834 6.898 -7.169 1.00 86.75 84 ASP A O 1
ATOM 701 N N . ILE A 1 85 ? -3.373 5.318 -5.669 1.00 88.44 85 ILE A N 1
ATOM 702 C CA . ILE A 1 85 ? -2.069 4.662 -5.721 1.00 88.44 85 ILE A CA 1
ATOM 703 C C . ILE A 1 85 ? -1.825 3.984 -7.063 1.00 88.44 85 ILE A C 1
ATOM 705 O O . ILE A 1 85 ? -0.712 4.068 -7.579 1.00 88.44 85 ILE A O 1
ATOM 709 N N . GLY A 1 86 ? -2.824 3.304 -7.623 1.00 85.69 86 GLY A N 1
ATOM 710 C CA . GLY A 1 86 ? -2.714 2.651 -8.923 1.00 85.69 86 GLY A CA 1
ATOM 711 C C . GLY A 1 86 ? -2.361 3.659 -10.014 1.00 85.69 86 GLY A C 1
ATOM 712 O O . GLY A 1 86 ? -1.471 3.402 -10.824 1.00 85.69 86 GLY A O 1
ATOM 713 N N . GLY A 1 87 ? -2.967 4.852 -9.961 1.00 84.12 87 GLY A N 1
ATOM 714 C CA . GLY A 1 87 ? -2.617 5.971 -10.832 1.00 84.12 87 GLY A CA 1
ATOM 715 C C . GLY A 1 87 ? -1.155 6.403 -10.694 1.00 84.12 87 GLY A C 1
ATOM 716 O O . GLY A 1 87 ? -0.472 6.545 -11.706 1.00 84.12 87 GLY A O 1
ATOM 717 N N . ALA A 1 88 ? -0.654 6.551 -9.464 1.00 83.31 88 ALA A N 1
ATOM 718 C CA . ALA A 1 88 ? 0.753 6.870 -9.224 1.00 83.31 88 ALA A CA 1
ATOM 719 C C . ALA A 1 88 ? 1.688 5.731 -9.675 1.00 83.31 88 ALA A C 1
ATOM 721 O O . ALA A 1 88 ? 2.723 5.979 -10.286 1.00 83.31 88 ALA A O 1
ATOM 722 N N . ALA A 1 89 ? 1.330 4.471 -9.420 1.00 83.56 89 ALA A N 1
ATOM 723 C CA . ALA A 1 89 ? 2.137 3.307 -9.776 1.00 83.56 89 ALA A CA 1
ATOM 724 C C . ALA A 1 89 ? 2.315 3.169 -11.297 1.00 83.56 89 ALA A C 1
ATOM 726 O O . ALA A 1 89 ? 3.412 2.848 -11.759 1.00 83.56 89 ALA A O 1
ATOM 727 N N . ASP A 1 90 ? 1.269 3.461 -12.072 1.00 81.38 90 ASP A N 1
ATOM 728 C CA . ASP A 1 90 ? 1.297 3.432 -13.539 1.00 81.38 90 ASP A CA 1
ATOM 729 C C . ASP A 1 90 ? 2.274 4.460 -14.142 1.00 81.38 90 ASP A C 1
ATOM 731 O O . ASP A 1 90 ? 2.769 4.263 -15.256 1.00 81.38 90 ASP A O 1
ATOM 735 N N . GLU A 1 91 ? 2.604 5.539 -13.421 1.00 78.50 91 GLU A N 1
ATOM 736 C CA . GLU A 1 91 ? 3.607 6.516 -13.870 1.00 78.50 91 GLU A CA 1
ATOM 737 C C . GLU A 1 91 ? 5.045 5.973 -13.783 1.00 78.50 91 GLU A C 1
ATOM 739 O O . GLU A 1 91 ? 5.919 6.408 -14.542 1.00 78.50 91 GLU A O 1
ATOM 744 N N . TYR A 1 92 ? 5.300 5.000 -12.898 1.00 74.56 92 TYR A N 1
ATOM 745 C CA . TYR A 1 92 ? 6.653 4.560 -12.544 1.00 74.56 92 TYR A CA 1
ATOM 746 C C . TYR A 1 92 ? 6.952 3.079 -12.844 1.00 74.56 92 TYR A C 1
ATOM 748 O O . TYR A 1 92 ? 8.121 2.741 -13.064 1.00 74.56 92 TYR A O 1
ATOM 756 N N . PHE A 1 93 ? 5.945 2.200 -12.904 1.00 80.88 93 PHE A N 1
ATOM 757 C CA . PHE A 1 93 ? 6.123 0.741 -12.979 1.00 80.88 93 PHE A CA 1
ATOM 758 C C . PHE A 1 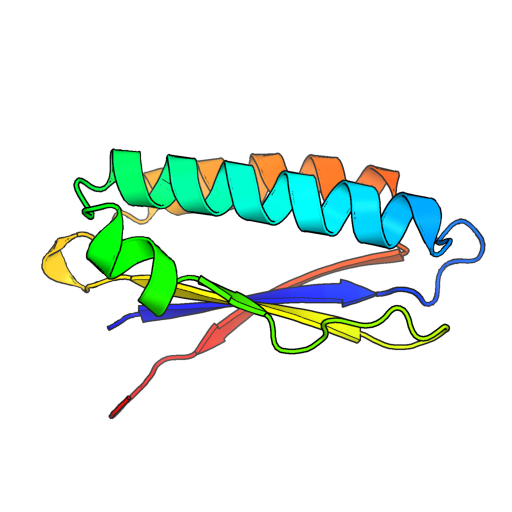93 ? 5.463 0.091 -14.197 1.00 80.88 93 PHE A C 1
ATOM 760 O O . PHE A 1 93 ? 4.651 0.679 -14.901 1.00 80.88 93 PHE A O 1
ATOM 767 N N . GLY A 1 94 ? 5.858 -1.155 -14.483 1.00 68.12 94 GLY A N 1
ATOM 768 C CA . GLY A 1 94 ? 5.355 -1.920 -15.633 1.00 68.12 94 GLY A CA 1
ATOM 769 C C . GLY A 1 94 ? 3.969 -2.529 -15.442 1.00 68.12 94 GLY A C 1
ATOM 770 O O . GLY A 1 94 ? 3.427 -3.112 -16.382 1.00 68.12 94 GLY A O 1
ATOM 771 N N . GLY A 1 95 ? 3.427 -2.432 -14.231 1.00 71.38 95 GLY A N 1
ATOM 772 C CA . GLY A 1 95 ? 2.110 -2.929 -13.880 1.00 71.38 95 GLY A CA 1
ATOM 773 C C . GLY A 1 95 ? 1.848 -2.828 -12.383 1.00 71.38 95 GLY A C 1
ATOM 774 O O . GLY A 1 95 ? 2.721 -3.145 -11.567 1.00 71.38 95 GLY A O 1
ATOM 775 N N . TRP A 1 96 ? 0.625 -2.413 -12.063 1.00 81.25 96 TRP A N 1
ATOM 776 C CA . TRP A 1 96 ? 0.024 -2.439 -10.737 1.00 81.25 96 TRP A CA 1
ATOM 777 C C . TRP A 1 96 ? -0.826 -3.698 -10.563 1.00 81.25 96 TRP A C 1
ATOM 779 O O . TRP A 1 96 ? -1.507 -4.145 -11.491 1.00 81.25 96 TRP A O 1
ATOM 789 N N . GLY A 1 97 ? -0.775 -4.293 -9.377 1.00 73.62 97 GLY A N 1
ATOM 790 C CA . GLY A 1 97 ? -1.569 -5.459 -9.040 1.00 73.62 97 GLY A CA 1
ATOM 791 C C . GLY A 1 97 ? -1.929 -5.479 -7.567 1.00 73.62 97 GLY A C 1
ATOM 792 O O . GLY A 1 97 ? -1.171 -5.042 -6.705 1.00 73.62 97 GLY A O 1
ATOM 793 N N . PHE A 1 98 ? -3.089 -6.045 -7.286 1.00 75.50 98 PHE A N 1
ATOM 794 C CA . PHE A 1 98 ? -3.603 -6.169 -5.941 1.00 75.50 98 PHE A CA 1
ATOM 795 C C . PHE A 1 98 ? -4.084 -7.594 -5.690 1.00 75.50 98 PHE A C 1
ATOM 797 O O . PHE A 1 98 ? -4.750 -8.197 -6.534 1.00 75.50 98 PHE A O 1
ATOM 804 N N . GLU A 1 99 ? -3.757 -8.113 -4.511 1.00 77.94 99 GLU A N 1
ATOM 805 C CA . GLU A 1 99 ? -4.225 -9.404 -4.031 1.00 77.94 99 GLU A CA 1
ATOM 806 C C . GLU A 1 99 ? -4.928 -9.239 -2.673 1.00 77.94 99 GLU A C 1
ATOM 808 O O . GLU A 1 99 ? -4.375 -8.713 -1.699 1.00 77.94 99 GLU A O 1
ATOM 813 N N . GLU A 1 100 ? -6.184 -9.694 -2.609 1.00 68.94 100 GLU A N 1
ATOM 814 C CA . GLU A 1 100 ? -6.899 -9.885 -1.349 1.00 68.94 100 GLU A CA 1
ATOM 815 C C . GLU A 1 100 ? -6.422 -11.186 -0.711 1.00 68.94 100 GLU A C 1
ATOM 817 O O . GLU A 1 100 ? -6.699 -12.270 -1.224 1.00 68.94 100 GLU A O 1
ATOM 822 N N . LEU A 1 101 ? -5.753 -11.085 0.436 1.00 69.44 101 LEU A N 1
ATOM 823 C CA . LEU A 1 101 ? -5.519 -12.247 1.276 1.00 69.44 101 LEU A CA 1
ATOM 824 C C . LEU A 1 101 ? -6.679 -12.353 2.270 1.00 69.44 101 LEU A C 1
ATOM 826 O O . LEU A 1 101 ? -6.715 -11.657 3.293 1.00 69.44 101 LEU A O 1
ATOM 830 N N . GLU A 1 102 ? -7.641 -13.228 1.962 1.00 55.16 102 GLU A N 1
ATOM 831 C CA . GLU A 1 102 ? -8.614 -13.702 2.948 1.00 55.16 102 GLU A CA 1
ATOM 832 C C . GLU A 1 102 ? -7.844 -14.462 4.030 1.00 55.16 102 GLU A C 1
ATOM 834 O O . GLU A 1 102 ? -7.388 -15.581 3.815 1.00 55.16 102 GLU A O 1
ATOM 839 N N . ASN A 1 103 ? -7.629 -13.829 5.184 1.00 55.16 103 ASN A N 1
ATOM 840 C CA . ASN A 1 103 ? -6.843 -14.438 6.246 1.00 55.16 103 ASN A CA 1
ATOM 841 C C . ASN A 1 103 ? -7.742 -15.049 7.326 1.00 55.16 103 ASN A C 1
ATOM 843 O O . ASN A 1 103 ? -8.253 -14.361 8.218 1.00 55.16 103 ASN A O 1
ATOM 847 N N . GLU A 1 104 ? -7.903 -16.368 7.232 1.00 41.50 104 GLU A N 1
ATOM 848 C CA . GLU A 1 104 ? -8.123 -17.260 8.366 1.00 41.50 104 GLU A CA 1
ATOM 849 C C . GLU A 1 104 ? -6.818 -17.282 9.199 1.00 41.50 104 GLU A C 1
ATOM 851 O O . GLU A 1 104 ? -5.884 -17.991 8.859 1.00 41.50 104 GLU A O 1
ATOM 856 N N . GLU A 1 105 ? -6.743 -16.486 10.275 1.00 38.34 105 GLU A N 1
ATOM 857 C CA . GLU A 1 105 ? -5.646 -16.462 11.277 1.00 38.34 105 GLU A CA 1
ATOM 858 C C . GLU A 1 105 ? -4.313 -15.760 10.876 1.00 38.34 105 GLU A C 1
ATOM 860 O O . GLU A 1 105 ? -3.330 -16.404 10.515 1.00 38.34 105 GLU A O 1
ATOM 865 N N . ILE A 1 106 ? -4.237 -14.427 11.069 1.00 47.56 106 ILE A N 1
ATOM 866 C CA . ILE A 1 106 ? -2.978 -13.701 11.396 1.00 47.56 106 ILE A CA 1
ATOM 867 C C . ILE A 1 106 ? -2.984 -13.378 12.887 1.00 47.56 106 ILE A C 1
ATOM 869 O O . ILE A 1 106 ? -4.036 -12.862 13.343 1.00 47.56 106 ILE A O 1
#

Sequence (106 aa):
MKARVFQWDTSCSSCSPDNFYEFEDHFQDAAKEFLKNLSISDEEITKMCLIQSSRYEEGRKAEFCILIPLDKYDDKKFDEFDDDIGGAADEYFGGWGFEELENEEI

Foldseek 3Di:
DKKKKKKFWLQDPQADQVLVVVLVVVLLVLLLVLCVVLVHDPVVSVVQWDWPAPDDDHGDMTMIMGDDDPVSDDPVSVVVSCVVSQVSRVVHGPHIDMDIDPDPDD

Organism: NCBI:txid412755

pLDDT: mean 81.66, std 9.76, range [38.34, 91.69]